Protein AF-A0AA95KNB6-F1 (afdb_monomer)

Structure (mmCIF, N/CA/C/O backbone):
data_AF-A0AA95KNB6-F1
#
_entry.id   AF-A0AA95KNB6-F1
#
loop_
_atom_site.group_PDB
_atom_site.id
_atom_site.type_symbol
_atom_site.label_atom_id
_atom_site.label_alt_id
_atom_site.label_comp_id
_atom_site.label_asym_id
_atom_site.label_entity_id
_atom_site.label_seq_id
_atom_site.pdbx_PDB_ins_code
_atom_site.Cartn_x
_atom_site.Cartn_y
_atom_site.Cartn_z
_atom_site.occupancy
_atom_site.B_iso_or_equiv
_atom_site.auth_seq_id
_atom_site.auth_comp_id
_atom_site.auth_asym_id
_atom_site.auth_atom_id
_atom_site.pdbx_PDB_model_num
ATOM 1 N N . MET A 1 1 ? -6.838 11.312 2.257 1.00 91.56 1 MET A N 1
ATOM 2 C CA . MET A 1 1 ? -5.363 11.405 2.247 1.00 91.56 1 MET A CA 1
ATOM 3 C C . MET A 1 1 ? -4.979 12.860 2.412 1.00 91.56 1 MET A C 1
ATOM 5 O O . MET A 1 1 ? -5.640 13.705 1.823 1.00 91.56 1 MET A O 1
ATOM 9 N N . TYR A 1 2 ? -3.945 13.126 3.195 1.00 95.38 2 TYR A N 1
ATOM 10 C CA . TYR A 1 2 ? -3.346 14.441 3.407 1.00 95.38 2 TYR A CA 1
ATOM 11 C C . TYR A 1 2 ? -1.963 14.470 2.755 1.00 95.38 2 TYR A C 1
ATOM 13 O O . TYR A 1 2 ? -1.355 13.414 2.587 1.00 95.38 2 TYR A O 1
ATOM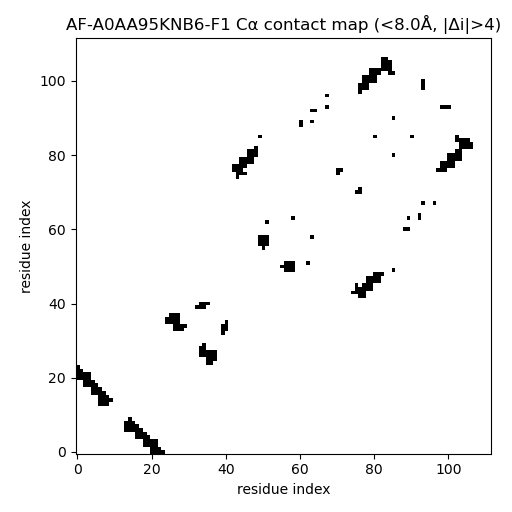 21 N N . SER A 1 3 ? -1.470 15.654 2.403 1.00 95.75 3 SER A N 1
ATOM 22 C CA . SER A 1 3 ? -0.091 15.835 1.939 1.00 95.75 3 SER A CA 1
ATOM 23 C C . SER A 1 3 ? 0.749 16.379 3.089 1.00 95.75 3 SER A C 1
ATOM 25 O O . SER A 1 3 ? 0.459 17.456 3.606 1.00 95.75 3 SER A O 1
ATOM 27 N N . LEU A 1 4 ? 1.772 15.632 3.493 1.00 97.06 4 LEU A N 1
ATOM 28 C CA . LEU A 1 4 ? 2.766 16.041 4.475 1.00 97.06 4 LEU A CA 1
ATOM 29 C C . LEU A 1 4 ? 3.992 16.564 3.733 1.00 97.06 4 LEU A C 1
ATOM 31 O O . LEU A 1 4 ? 4.611 15.827 2.973 1.00 97.06 4 LEU A O 1
ATOM 35 N N . LYS A 1 5 ? 4.350 17.824 3.969 1.00 97.62 5 LYS A N 1
ATOM 36 C CA . LYS A 1 5 ? 5.598 18.414 3.485 1.00 97.62 5 LYS A CA 1
ATOM 37 C C . LYS A 1 5 ? 6.591 18.475 4.644 1.00 97.62 5 LYS A C 1
ATOM 39 O O . LYS A 1 5 ? 6.259 19.009 5.698 1.00 97.62 5 LYS A O 1
ATOM 44 N N . VAL A 1 6 ? 7.785 17.931 4.439 1.00 97.50 6 VAL A N 1
ATOM 45 C CA . VAL A 1 6 ? 8.898 17.964 5.394 1.00 97.50 6 VAL A CA 1
ATOM 46 C C . VAL A 1 6 ? 10.055 18.713 4.750 1.00 97.50 6 VAL A C 1
ATOM 48 O O . VAL A 1 6 ? 10.486 18.356 3.653 1.00 97.50 6 VAL A O 1
ATOM 51 N N . GLU A 1 7 ? 10.552 19.746 5.423 1.00 97.94 7 GLU A N 1
ATOM 52 C CA . GLU A 1 7 ? 11.647 20.591 4.943 1.00 97.94 7 GLU A CA 1
ATOM 53 C C . GLU A 1 7 ? 12.825 20.524 5.916 1.00 97.94 7 GLU A C 1
ATOM 55 O O . GLU A 1 7 ? 12.644 20.651 7.126 1.00 97.94 7 GLU A O 1
ATOM 60 N N . LEU A 1 8 ? 14.031 20.317 5.382 1.00 97.75 8 LEU A N 1
ATOM 61 C CA . LEU A 1 8 ? 15.283 20.450 6.124 1.00 97.75 8 LEU A CA 1
ATOM 62 C C . LEU A 1 8 ? 15.826 21.861 5.904 1.00 97.75 8 LEU A C 1
ATOM 64 O O . LEU A 1 8 ? 15.952 22.293 4.756 1.00 97.75 8 LEU A O 1
ATOM 68 N N . LEU A 1 9 ? 16.142 22.558 6.995 1.00 97.88 9 LEU A N 1
ATOM 69 C CA . LEU A 1 9 ? 16.680 23.912 6.961 1.00 97.88 9 LEU A CA 1
ATOM 70 C C . LEU A 1 9 ? 18.127 23.932 7.459 1.00 97.88 9 LEU A C 1
ATOM 72 O O . LEU A 1 9 ? 18.429 23.397 8.524 1.00 97.88 9 LEU A O 1
ATOM 76 N N . GLU A 1 10 ? 18.995 24.633 6.735 1.00 96.88 10 GLU A N 1
ATOM 77 C CA . GLU A 1 10 ? 20.331 25.021 7.186 1.00 96.88 10 GLU A CA 1
ATOM 78 C C . GLU A 1 10 ? 20.449 26.541 7.133 1.00 96.88 10 GLU A C 1
ATOM 80 O O . GLU A 1 10 ? 20.247 27.146 6.083 1.00 96.88 10 GLU A O 1
ATOM 85 N N . LYS A 1 11 ? 20.782 27.174 8.267 1.00 94.25 11 LYS A N 1
ATOM 86 C CA . LYS A 1 11 ? 20.895 28.644 8.371 1.00 94.25 11 LYS A CA 1
ATOM 87 C C . LYS A 1 11 ? 19.672 29.369 7.780 1.00 94.25 11 LYS A C 1
ATOM 89 O O . LYS A 1 11 ? 19.820 30.309 7.010 1.00 94.25 11 LYS A O 1
ATOM 94 N N . GLU A 1 12 ? 18.478 28.879 8.122 1.00 92.38 12 GLU A N 1
ATOM 95 C CA . GLU A 1 12 ? 17.172 29.385 7.660 1.00 92.38 12 GLU A CA 1
ATOM 96 C C . GLU A 1 12 ? 16.864 29.182 6.162 1.00 92.38 12 GLU A C 1
ATOM 98 O O . GLU A 1 12 ? 15.765 29.507 5.716 1.00 92.38 12 GLU A O 1
ATOM 103 N N . ALA A 1 13 ? 17.767 28.569 5.391 1.00 95.50 13 ALA A N 1
ATOM 104 C CA . ALA A 1 13 ? 17.520 28.187 4.005 1.00 95.50 13 ALA A CA 1
ATOM 105 C C . ALA A 1 13 ? 17.054 26.728 3.910 1.00 95.50 13 ALA A C 1
ATOM 107 O O . ALA A 1 13 ? 17.655 25.836 4.509 1.00 95.50 13 ALA A O 1
ATOM 108 N N . VAL A 1 14 ? 16.006 26.467 3.126 1.00 96.69 14 VAL A N 1
ATOM 109 C CA . VAL A 1 14 ? 15.554 25.097 2.836 1.00 96.69 14 VAL A CA 1
ATOM 110 C C . VAL A 1 14 ? 16.563 24.422 1.907 1.00 96.69 14 VAL A C 1
ATOM 112 O O . VAL A 1 14 ? 16.761 24.867 0.778 1.00 96.69 14 VAL A O 1
ATOM 115 N N . THR A 1 15 ? 17.180 23.335 2.365 1.00 97.31 15 THR A N 1
ATOM 116 C CA . THR A 1 15 ? 18.154 22.553 1.585 1.00 97.31 15 THR A CA 1
ATOM 117 C C . THR A 1 15 ? 17.548 21.288 0.993 1.00 97.31 15 THR A C 1
ATOM 119 O O . THR A 1 15 ? 18.023 20.794 -0.027 1.00 97.31 15 THR A O 1
ATOM 122 N N . HIS A 1 16 ? 16.474 20.771 1.597 1.00 97.56 16 HIS A N 1
ATOM 123 C CA . HIS A 1 16 ? 15.797 19.568 1.125 1.00 97.56 16 HIS A CA 1
ATOM 124 C C . HIS A 1 16 ? 14.303 19.605 1.428 1.00 97.56 16 HIS A C 1
ATOM 126 O O . HIS A 1 16 ? 13.882 20.088 2.477 1.00 97.56 16 HIS A O 1
ATOM 1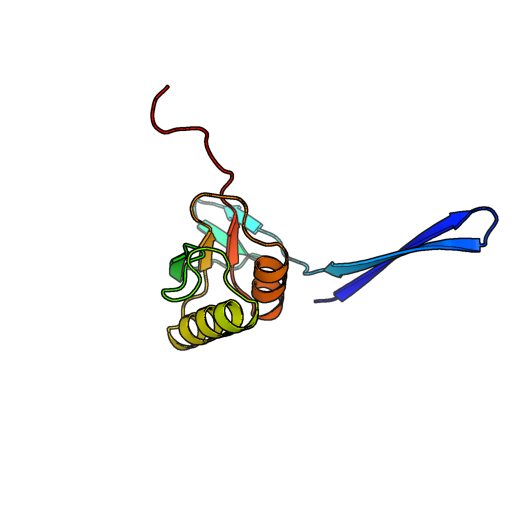32 N N . THR A 1 17 ? 13.491 19.062 0.523 1.00 97.56 17 THR A N 1
ATOM 133 C CA . THR A 1 17 ? 12.042 18.912 0.705 1.00 97.56 17 THR A CA 1
ATOM 134 C C . THR A 1 17 ? 11.619 17.486 0.373 1.00 97.56 17 THR A C 1
ATOM 136 O O . THR A 1 17 ? 11.969 16.949 -0.679 1.00 97.56 17 THR A O 1
ATOM 139 N N . ARG A 1 18 ? 10.818 16.876 1.249 1.00 97.00 18 ARG A N 1
ATOM 140 C CA . ARG A 1 18 ? 10.069 15.642 0.978 1.00 97.00 18 ARG A CA 1
ATOM 141 C C . ARG A 1 18 ? 8.578 15.916 1.068 1.00 97.00 18 ARG A C 1
ATOM 143 O O . ARG A 1 18 ? 8.134 16.692 1.912 1.00 97.00 18 ARG A O 1
ATOM 150 N N . MET A 1 19 ? 7.818 15.277 0.190 1.00 95.81 19 MET A N 1
ATOM 151 C CA . MET A 1 19 ? 6.363 15.293 0.223 1.00 95.81 19 MET A CA 1
ATOM 152 C C . MET A 1 19 ? 5.873 13.859 0.294 1.00 95.81 19 MET A C 1
ATOM 154 O O . MET A 1 19 ? 6.233 13.059 -0.558 1.00 95.81 19 MET A O 1
ATOM 158 N N . GLU A 1 20 ? 5.032 13.572 1.275 1.00 93.81 20 GLU A N 1
ATOM 159 C CA . GLU A 1 20 ? 4.485 12.243 1.522 1.00 93.81 20 GLU A CA 1
ATOM 160 C C . GLU A 1 20 ? 2.963 12.312 1.614 1.00 93.81 20 GLU A C 1
ATOM 162 O O . GLU A 1 20 ? 2.389 13.314 2.056 1.00 93.81 20 GLU A O 1
ATOM 167 N N . ARG A 1 21 ? 2.277 11.238 1.218 1.00 94.50 21 ARG A N 1
ATOM 168 C CA . ARG A 1 21 ? 0.823 11.132 1.384 1.00 94.50 21 ARG A CA 1
ATOM 169 C C . ARG A 1 21 ? 0.507 10.391 2.678 1.00 94.50 21 ARG A C 1
ATOM 171 O O . ARG A 1 21 ? 0.953 9.273 2.886 1.00 94.50 21 ARG A O 1
ATOM 178 N N . VAL A 1 22 ? -0.327 10.982 3.529 1.00 96.00 22 VAL A N 1
ATOM 179 C CA . VAL A 1 22 ? -0.681 10.421 4.841 1.00 96.00 22 VAL A CA 1
ATOM 180 C C . VAL A 1 22 ? -2.165 10.068 4.906 1.00 96.00 22 VAL A C 1
ATOM 182 O O . VAL A 1 22 ? -3.044 10.879 4.590 1.00 96.00 22 VAL A O 1
ATOM 185 N N . GLY A 1 23 ? -2.458 8.843 5.338 1.00 95.62 23 GLY A N 1
ATOM 186 C CA . GLY A 1 23 ? -3.806 8.360 5.625 1.00 95.62 23 GLY A CA 1
ATOM 187 C C . GLY A 1 23 ? -3.957 8.013 7.101 1.00 95.62 23 GLY A C 1
ATOM 188 O O . GLY A 1 23 ? -3.368 7.038 7.565 1.00 95.62 23 GLY A O 1
ATOM 189 N N . PHE A 1 24 ? -4.765 8.782 7.834 1.00 97.19 24 PHE A N 1
ATOM 190 C CA . PHE A 1 24 ? -5.065 8.491 9.235 1.00 97.19 24 PHE A CA 1
ATOM 191 C C . PHE A 1 24 ? -5.927 7.236 9.340 1.00 97.19 24 PHE A C 1
ATOM 193 O O . PHE A 1 24 ? -7.049 7.187 8.831 1.00 97.19 24 PHE A O 1
ATOM 200 N N . ARG A 1 25 ? -5.388 6.216 10.005 1.00 96.62 25 ARG A N 1
ATOM 201 C CA . ARG A 1 25 ? -6.101 4.983 10.322 1.00 96.62 25 ARG A CA 1
ATOM 202 C C . ARG A 1 25 ? -5.606 4.416 11.641 1.00 96.62 25 ARG A C 1
ATOM 204 O O . ARG A 1 25 ? -4.426 4.523 11.959 1.00 96.62 25 ARG A O 1
ATOM 211 N N . GLN A 1 26 ? -6.499 3.756 12.356 1.00 97.69 26 GLN A N 1
ATOM 212 C CA . GLN A 1 26 ? -6.179 2.942 13.517 1.00 97.69 26 GLN A CA 1
ATOM 213 C C . GLN A 1 26 ? -6.556 1.498 13.207 1.00 97.69 26 GLN A C 1
ATOM 215 O O . GLN A 1 26 ? -7.680 1.231 12.785 1.00 97.69 26 GLN A O 1
ATOM 220 N N . ILE A 1 27 ? -5.623 0.576 13.412 1.00 97.00 27 ILE A N 1
ATOM 221 C CA . ILE A 1 27 ? -5.854 -0.862 13.270 1.00 97.00 27 ILE A CA 1
ATOM 222 C C . ILE A 1 27 ? -5.854 -1.458 14.672 1.00 97.00 27 ILE A C 1
ATOM 224 O O . ILE A 1 27 ? -4.971 -1.148 15.471 1.00 97.00 27 ILE A O 1
ATOM 228 N N . SER A 1 28 ? -6.845 -2.286 14.982 1.00 97.75 28 SER A N 1
ATOM 229 C CA . SER A 1 28 ? -6.925 -2.956 16.277 1.00 97.75 28 SER A CA 1
ATOM 230 C C . SER A 1 28 ? -7.552 -4.339 16.166 1.00 97.75 28 SER A C 1
ATOM 232 O O . SER A 1 28 ? -8.260 -4.662 15.210 1.00 97.75 28 SER A O 1
ATOM 234 N N . THR A 1 29 ? -7.282 -5.159 17.174 1.00 96.81 29 THR A N 1
ATOM 235 C CA . THR A 1 29 ? -7.935 -6.447 17.394 1.00 96.81 29 THR A CA 1
ATOM 236 C C . THR A 1 29 ? -8.472 -6.463 18.812 1.00 96.81 29 THR A C 1
ATOM 238 O O . THR A 1 29 ? -7.701 -6.299 19.753 1.00 96.81 29 THR A O 1
ATOM 241 N N . ASP A 1 30 ? -9.776 -6.654 18.962 1.00 93.94 30 ASP A N 1
ATOM 242 C CA . ASP A 1 30 ? -10.434 -6.741 20.266 1.00 93.94 30 ASP A CA 1
ATOM 243 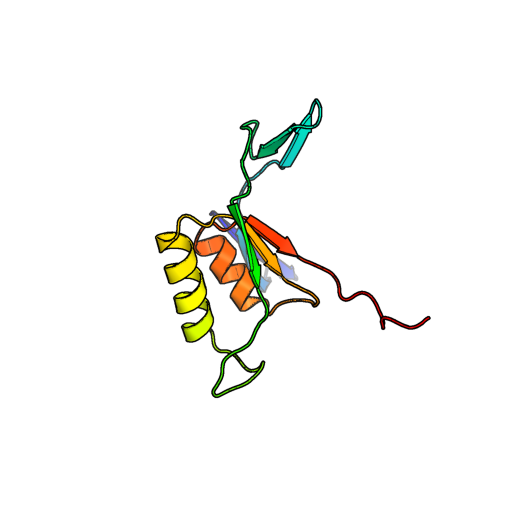C C . ASP A 1 30 ? -11.444 -7.889 20.245 1.00 93.94 30 ASP A C 1
ATOM 245 O O . ASP A 1 30 ? -12.186 -8.042 19.270 1.00 93.94 30 ASP A O 1
ATOM 249 N N . GLY A 1 31 ? -11.408 -8.749 21.265 1.00 95.06 31 GLY A N 1
ATOM 250 C CA . GLY A 1 31 ? -12.224 -9.968 21.315 1.00 95.06 31 GLY A CA 1
ATOM 251 C C . GLY A 1 31 ? -12.044 -10.901 20.106 1.00 95.06 31 GLY A C 1
ATOM 252 O O . GLY A 1 31 ? -12.993 -11.562 19.696 1.00 95.06 31 GLY A O 1
ATOM 253 N N . GLY A 1 32 ? -10.862 -10.908 19.478 1.00 95.12 32 GLY A N 1
ATOM 254 C CA . GLY A 1 32 ? -10.590 -11.680 18.255 1.00 95.12 32 GLY A CA 1
ATOM 255 C C . GLY A 1 32 ? -11.164 -11.076 16.964 1.00 95.12 32 GLY A C 1
ATOM 256 O O . GLY A 1 32 ? -11.060 -11.690 15.905 1.00 95.12 32 GLY A O 1
ATOM 257 N N . VAL A 1 33 ? -11.745 -9.873 17.016 1.00 97.25 33 VAL A N 1
ATOM 258 C CA . VAL A 1 33 ? -12.310 -9.184 15.848 1.00 97.25 33 VAL A CA 1
ATOM 259 C C . VAL A 1 33 ? -11.328 -8.142 15.323 1.00 97.25 33 VAL A C 1
ATOM 261 O O . VAL A 1 33 ? -10.942 -7.223 16.045 1.00 97.25 33 VAL A O 1
ATOM 264 N N . PHE A 1 34 ? -10.962 -8.255 14.044 1.00 96.69 34 PHE A N 1
ATOM 265 C CA . PHE A 1 34 ? -10.141 -7.268 13.344 1.00 96.69 34 PHE A CA 1
ATOM 266 C C . PHE A 1 34 ? -10.946 -6.009 13.003 1.00 96.69 34 PHE A C 1
ATOM 268 O O . PHE A 1 34 ? -12.040 -6.084 12.428 1.00 96.69 34 PHE A O 1
ATOM 275 N N . ARG A 1 35 ? -10.397 -4.844 13.354 1.00 97.88 35 ARG A N 1
ATOM 276 C CA . ARG A 1 35 ? -11.060 -3.549 13.221 1.00 97.88 35 ARG A CA 1
ATOM 277 C C . ARG A 1 35 ? -10.161 -2.514 12.562 1.00 97.88 35 ARG A C 1
ATOM 279 O O . ARG A 1 35 ? -8.954 -2.471 12.793 1.00 97.88 35 ARG A O 1
ATOM 286 N N . ILE A 1 36 ? -10.790 -1.631 11.793 1.00 97.25 36 ILE A N 1
ATOM 287 C CA . ILE A 1 36 ? -10.169 -0.422 11.254 1.00 97.25 36 ILE A CA 1
ATOM 288 C C . ILE A 1 36 ? -11.029 0.761 11.677 1.00 97.25 36 ILE A C 1
ATOM 290 O O . ILE A 1 36 ? -12.236 0.770 11.442 1.00 97.25 36 ILE A O 1
ATOM 294 N N . ASN A 1 37 ? -10.417 1.745 12.336 1.00 97.06 37 ASN A N 1
ATOM 295 C CA . ASN A 1 37 ? -11.099 2.910 12.908 1.00 97.06 37 ASN A CA 1
ATOM 296 C C . ASN A 1 37 ? -12.286 2.506 13.808 1.00 97.06 37 ASN A C 1
ATOM 298 O O . ASN A 1 37 ? -13.369 3.081 13.735 1.00 97.06 37 ASN A O 1
ATOM 302 N N . GLY A 1 38 ? -12.104 1.450 14.609 1.00 97.31 38 GLY A N 1
ATOM 303 C CA . GLY A 1 38 ? -13.125 0.902 15.510 1.00 97.31 38 GLY A CA 1
ATOM 304 C C . GLY A 1 38 ? -14.201 0.035 14.841 1.00 97.31 38 GLY A C 1
ATOM 305 O O . GLY A 1 38 ? -14.891 -0.714 15.535 1.00 97.31 38 GLY A O 1
ATOM 306 N N . GLN A 1 39 ? -14.325 0.047 13.513 1.00 97.31 39 GLN A N 1
ATOM 307 C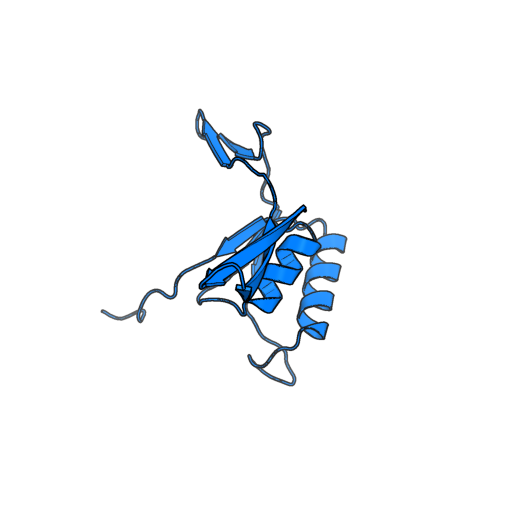 CA . GLN A 1 39 ? -15.320 -0.746 12.787 1.00 97.31 39 GLN A CA 1
ATOM 308 C C . GLN A 1 39 ? -14.782 -2.136 12.453 1.00 97.31 39 GLN A C 1
ATOM 310 O O . GLN A 1 39 ? -13.646 -2.268 12.005 1.00 97.31 39 GLN A O 1
ATOM 315 N N . ALA A 1 40 ? -15.596 -3.176 12.657 1.00 97.56 40 ALA A N 1
ATOM 316 C CA . ALA A 1 40 ? -15.247 -4.536 12.254 1.00 97.56 40 ALA A CA 1
ATOM 317 C C . ALA A 1 40 ? -15.184 -4.633 10.723 1.00 97.56 40 ALA A C 1
ATOM 319 O O . ALA A 1 40 ? -16.111 -4.206 10.034 1.00 97.56 40 ALA A O 1
ATOM 320 N N . VAL A 1 41 ? -14.103 -5.208 10.193 1.00 96.31 41 VAL A N 1
ATOM 321 C CA . VAL A 1 41 ? -13.872 -5.295 8.745 1.00 96.31 41 VAL A CA 1
ATOM 322 C C . VAL A 1 41 ? -13.769 -6.751 8.310 1.00 96.31 41 VAL A C 1
ATOM 324 O O . VAL A 1 41 ? -12.964 -7.518 8.829 1.00 96.31 41 VAL A O 1
ATOM 327 N N . LYS A 1 42 ? -14.549 -7.122 7.288 1.00 96.56 42 LYS A N 1
ATOM 328 C CA . LYS A 1 42 ? -14.365 -8.376 6.552 1.00 96.56 42 LYS A CA 1
ATOM 329 C C . LYS A 1 42 ? -13.350 -8.150 5.429 1.00 96.56 42 LYS A C 1
ATOM 331 O O . LYS A 1 42 ? -13.620 -7.397 4.487 1.00 96.56 42 LYS A O 1
ATOM 336 N N . LEU A 1 43 ? -12.204 -8.821 5.516 1.00 96.81 43 LEU A N 1
ATOM 337 C CA . LEU A 1 43 ? -11.218 -8.855 4.438 1.00 96.81 43 LEU A CA 1
ATOM 338 C C . LEU A 1 43 ? -11.717 -9.799 3.333 1.00 96.81 43 LEU A C 1
ATOM 340 O O . LEU A 1 43 ? -11.857 -11.003 3.538 1.00 96.81 43 LEU A O 1
ATOM 344 N N . ARG A 1 44 ? -12.027 -9.229 2.169 1.00 97.88 44 ARG A N 1
ATOM 345 C CA . ARG A 1 44 ? -12.354 -9.922 0.918 1.00 97.88 44 ARG A CA 1
ATOM 346 C C . ARG A 1 44 ? -11.092 -9.895 0.073 1.00 97.88 44 ARG A C 1
ATOM 348 O O . ARG A 1 44 ? -10.844 -8.928 -0.647 1.00 97.88 44 ARG A O 1
ATOM 355 N N . GLY A 1 45 ? -10.257 -10.898 0.325 1.00 96.69 45 GLY A N 1
ATOM 356 C CA . GLY A 1 45 ? -8.848 -10.910 -0.032 1.00 96.69 45 GLY A CA 1
ATOM 357 C C . GLY A 1 45 ? -8.490 -11.776 -1.225 1.00 96.69 45 GLY A C 1
ATOM 358 O O . GLY A 1 45 ? -9.091 -12.830 -1.413 1.00 96.69 45 GLY A O 1
ATOM 359 N N . VAL A 1 46 ? -7.441 -11.378 -1.943 1.00 97.31 46 VAL A N 1
ATOM 360 C CA . VAL A 1 46 ? -6.704 -12.244 -2.877 1.00 97.31 46 VAL A CA 1
ATOM 361 C C . VAL A 1 46 ? -5.198 -12.149 -2.620 1.00 97.31 46 VAL A C 1
ATOM 363 O O . VAL A 1 46 ? -4.713 -11.143 -2.098 1.00 97.31 46 VAL A O 1
ATOM 366 N N . ASN A 1 47 ? -4.456 -13.200 -2.975 1.00 96.38 47 ASN A N 1
ATOM 367 C CA . ASN A 1 47 ? -2.998 -13.123 -3.082 1.00 96.38 47 ASN A CA 1
ATOM 368 C C . ASN A 1 47 ? -2.654 -12.590 -4.472 1.00 96.38 47 ASN A C 1
ATOM 370 O O . ASN A 1 47 ? -3.277 -13.003 -5.451 1.00 96.38 47 ASN A O 1
ATOM 374 N N . ARG A 1 48 ? -1.668 -11.701 -4.560 1.00 94.94 48 ARG A N 1
ATOM 375 C CA . ARG A 1 48 ? -1.256 -11.097 -5.826 1.00 94.94 48 ARG A CA 1
ATOM 376 C C . ARG A 1 48 ? 0.238 -11.286 -6.025 1.00 94.94 48 ARG A C 1
ATOM 378 O O . ARG A 1 48 ? 1.023 -10.747 -5.251 1.00 94.94 48 ARG A O 1
ATOM 385 N N . HIS A 1 49 ? 0.594 -12.024 -7.073 1.00 94.19 49 HIS A N 1
ATOM 386 C CA . HIS A 1 49 ? 1.938 -12.010 -7.635 1.00 94.19 49 HIS A CA 1
ATOM 387 C C . HIS A 1 49 ? 2.049 -10.858 -8.634 1.00 94.19 49 HIS A C 1
ATOM 389 O O . HIS A 1 49 ? 1.088 -10.520 -9.324 1.00 94.19 49 HIS A O 1
ATOM 395 N N . ASP A 1 50 ? 3.218 -10.236 -8.680 1.00 93.62 50 ASP A N 1
ATOM 396 C CA . ASP A 1 50 ? 3.579 -9.256 -9.684 1.00 93.62 50 ASP A CA 1
ATOM 397 C C . ASP A 1 50 ? 4.042 -9.948 -10.96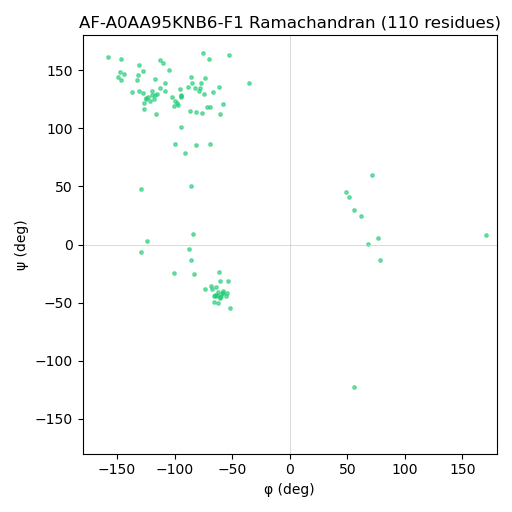3 1.00 93.62 50 ASP A C 1
ATOM 399 O O . ASP A 1 50 ? 5.224 -10.235 -11.149 1.00 93.62 50 ASP A O 1
ATOM 403 N N . GLU A 1 51 ? 3.077 -10.291 -11.809 1.00 94.56 51 GLU A N 1
ATOM 404 C CA . GLU A 1 51 ? 3.313 -11.030 -13.040 1.00 94.56 51 GLU A CA 1
ATOM 405 C C . GLU A 1 51 ? 2.385 -10.575 -14.162 1.00 94.56 51 GLU A C 1
ATOM 407 O O . GLU A 1 51 ? 1.236 -10.197 -13.943 1.00 94.56 51 GLU A O 1
ATOM 412 N N . HIS A 1 52 ? 2.899 -10.618 -15.384 1.00 96.44 52 HIS A N 1
ATOM 413 C CA . HIS A 1 52 ? 2.146 -10.360 -16.597 1.00 96.44 52 HIS A CA 1
ATOM 414 C C . HIS A 1 52 ? 2.700 -11.236 -17.730 1.00 96.44 52 HIS A C 1
ATOM 416 O O . HIS A 1 52 ? 3.922 -11.380 -17.825 1.00 96.44 52 HIS A O 1
ATOM 422 N N . PRO A 1 53 ? 1.854 -11.795 -18.615 1.00 96.81 53 PRO A N 1
ATOM 423 C CA . PRO A 1 53 ? 2.282 -12.741 -19.651 1.00 96.81 53 PRO A CA 1
ATOM 424 C C . PRO A 1 53 ? 3.414 -12.216 -20.548 1.00 96.81 53 PRO A C 1
ATOM 426 O O . PRO A 1 53 ? 4.358 -12.946 -20.825 1.00 96.81 53 PRO A O 1
ATOM 429 N N . ASP A 1 54 ? 3.355 -10.943 -20.948 1.00 97.00 54 ASP A N 1
ATOM 430 C CA . ASP A 1 54 ? 4.326 -10.381 -21.901 1.00 97.00 54 ASP A CA 1
ATOM 431 C C . ASP A 1 54 ? 5.652 -9.911 -21.279 1.00 97.00 54 ASP A C 1
ATOM 433 O O . ASP A 1 54 ? 6.665 -9.836 -21.969 1.00 97.00 54 ASP A O 1
ATOM 437 N N . VAL A 1 55 ? 5.657 -9.548 -19.990 1.00 96.12 55 VAL A N 1
ATOM 438 C CA . VAL A 1 55 ? 6.809 -8.883 -19.336 1.00 96.12 55 VAL A CA 1
ATOM 439 C C . VAL A 1 55 ? 7.310 -9.624 -18.095 1.00 96.12 55 VAL A C 1
ATOM 441 O O . VAL A 1 55 ? 8.225 -9.162 -17.409 1.00 96.12 55 VAL A O 1
ATOM 444 N N . GLY A 1 56 ? 6.723 -10.781 -17.786 1.00 95.75 56 GLY A N 1
ATOM 445 C CA . GLY A 1 56 ? 7.012 -11.524 -16.568 1.00 95.75 56 GLY A CA 1
ATOM 446 C C . GLY A 1 56 ? 6.793 -10.642 -15.341 1.00 95.75 56 GLY A C 1
ATOM 447 O O . GLY A 1 56 ? 5.714 -10.085 -15.161 1.00 95.75 56 GLY A O 1
ATOM 448 N N . ARG A 1 57 ? 7.833 -10.486 -14.517 1.00 93.56 57 ARG A N 1
ATOM 449 C CA . ARG A 1 57 ? 7.791 -9.682 -13.283 1.00 93.56 57 ARG A CA 1
ATOM 450 C C . ARG A 1 57 ? 8.115 -8.198 -13.475 1.00 93.56 57 ARG A C 1
ATOM 452 O O . ARG A 1 57 ? 8.047 -7.439 -12.517 1.00 93.56 57 ARG A O 1
ATOM 459 N N . ALA A 1 58 ? 8.475 -7.771 -14.686 1.00 95.44 58 ALA A N 1
ATOM 460 C CA . ALA A 1 58 ? 8.754 -6.367 -15.000 1.00 95.44 58 ALA A CA 1
ATOM 461 C C . ALA A 1 58 ? 7.462 -5.616 -15.359 1.00 95.44 58 ALA A C 1
ATOM 463 O O . ALA A 1 58 ? 7.348 -4.985 -16.411 1.00 95.44 58 ALA A O 1
ATOM 464 N N . THR A 1 59 ? 6.451 -5.753 -14.509 1.00 96.25 59 THR A N 1
ATOM 465 C CA . THR A 1 59 ? 5.135 -5.162 -14.726 1.00 96.25 59 THR A CA 1
ATOM 466 C C . THR A 1 59 ? 5.182 -3.640 -14.587 1.00 96.25 59 THR A C 1
ATOM 468 O O . THR A 1 59 ? 6.087 -3.036 -14.008 1.00 96.25 59 THR A O 1
ATOM 471 N N . THR A 1 60 ? 4.184 -2.993 -15.171 1.00 96.94 60 THR A N 1
ATOM 472 C CA . THR A 1 60 ? 4.108 -1.544 -15.307 1.00 96.94 60 THR A CA 1
ATOM 473 C C . THR A 1 60 ? 2.981 -0.976 -14.463 1.00 96.94 60 THR A C 1
ATOM 475 O O . THR A 1 60 ? 1.970 -1.626 -14.194 1.00 96.94 60 THR A O 1
ATOM 478 N N . ARG A 1 61 ? 3.084 0.320 -14.158 1.00 97.25 61 ARG A N 1
ATOM 479 C CA . ARG A 1 61 ? 2.028 1.062 -13.460 1.00 97.25 61 ARG A CA 1
ATOM 480 C C . ARG A 1 61 ? 0.654 0.956 -14.138 1.00 97.25 61 ARG A C 1
ATOM 482 O O . ARG A 1 61 ? -0.367 1.017 -13.457 1.00 97.25 61 ARG A O 1
ATOM 489 N N . LYS A 1 62 ? 0.613 0.823 -15.468 1.00 97.69 62 LYS A N 1
ATOM 490 C CA . LYS A 1 62 ? -0.636 0.637 -16.220 1.00 97.69 62 LYS A CA 1
ATOM 491 C C . LYS A 1 62 ? -1.287 -0.706 -15.873 1.00 97.69 62 LYS A C 1
ATOM 493 O O . LYS A 1 62 ? -2.455 -0.718 -15.508 1.00 97.69 62 LYS A O 1
ATOM 498 N N . GLN A 1 63 ? -0.516 -1.791 -15.914 1.00 97.75 63 GLN A N 1
ATOM 499 C CA . GLN A 1 63 ? -0.990 -3.137 -15.570 1.00 97.75 63 GLN A CA 1
ATOM 500 C C . GLN A 1 63 ? -1.441 -3.207 -14.105 1.00 97.75 63 GLN A C 1
ATOM 502 O O . GLN A 1 63 ? -2.507 -3.730 -13.809 1.00 97.75 63 GLN A O 1
ATOM 507 N N . TRP A 1 64 ? -0.706 -2.567 -13.190 1.00 97.69 64 TRP A N 1
ATOM 508 C CA . TRP A 1 64 ? -1.128 -2.444 -11.790 1.00 97.69 64 TRP A CA 1
ATOM 509 C C . TRP A 1 64 ? -2.484 -1.752 -11.628 1.00 97.69 64 TRP A C 1
ATOM 511 O O . TRP A 1 64 ? -3.302 -2.158 -10.804 1.00 97.69 64 TRP A O 1
ATOM 521 N N . LEU A 1 65 ? -2.730 -0.686 -12.394 1.00 97.62 65 LEU A N 1
ATOM 522 C CA . LEU A 1 65 ? -4.003 0.025 -12.349 1.00 97.62 65 LEU A CA 1
ATOM 523 C C . LEU A 1 65 ? -5.147 -0.839 -12.896 1.00 97.62 65 LEU A C 1
ATOM 525 O O . LEU A 1 65 ? -6.248 -0.798 -12.346 1.00 97.62 65 LEU A O 1
ATOM 529 N N . GLU A 1 66 ? -4.892 -1.618 -13.945 1.00 97.44 66 GLU A N 1
ATOM 530 C CA . GLU A 1 66 ? -5.849 -2.575 -14.510 1.00 97.44 66 GLU A CA 1
ATOM 531 C C . GLU A 1 66 ? -6.209 -3.662 -13.485 1.00 97.44 66 GLU A C 1
ATOM 533 O O . GLU A 1 66 ? -7.394 -3.830 -13.187 1.00 97.44 66 GLU A O 1
ATOM 538 N N . ASP A 1 67 ? -5.208 -4.292 -12.856 1.00 96.81 67 ASP A N 1
ATOM 539 C CA . ASP A 1 67 ? -5.387 -5.276 -11.776 1.00 96.81 67 ASP A CA 1
ATOM 540 C C . ASP A 1 67 ? -6.292 -4.721 -10.665 1.00 96.81 67 ASP A C 1
ATOM 542 O O . ASP A 1 67 ? -7.323 -5.304 -10.317 1.00 96.81 67 ASP A O 1
ATOM 546 N N . LEU A 1 68 ? -5.939 -3.549 -10.124 1.00 97.88 68 LEU A N 1
ATOM 547 C CA . LEU A 1 68 ? -6.672 -2.917 -9.026 1.00 97.88 68 LEU A CA 1
ATOM 548 C C . LEU A 1 68 ? -8.097 -2.520 -9.424 1.00 97.88 68 LEU A C 1
ATOM 550 O O . LEU A 1 68 ? -9.021 -2.635 -8.616 1.00 97.88 68 LEU A O 1
ATOM 554 N N . THR A 1 69 ? -8.293 -2.064 -10.662 1.00 98.06 69 THR A N 1
ATOM 555 C CA . THR A 1 69 ? -9.617 -1.698 -11.180 1.00 98.06 69 THR A CA 1
ATOM 556 C C . THR A 1 69 ? -10.517 -2.926 -11.285 1.00 98.06 69 THR A C 1
ATOM 558 O O . THR A 1 69 ? -11.664 -2.885 -10.833 1.00 98.06 69 THR A O 1
ATOM 561 N N . LEU A 1 70 ? -9.995 -4.042 -11.802 1.00 98.06 70 LEU A N 1
ATOM 562 C CA . LEU A 1 70 ? -10.722 -5.311 -11.871 1.00 98.06 70 LEU A CA 1
ATOM 563 C C . LEU A 1 70 ? -11.063 -5.839 -10.475 1.00 98.06 70 LEU A C 1
ATOM 565 O O . LEU A 1 70 ? -12.200 -6.235 -10.220 1.00 98.06 70 LEU A O 1
ATOM 569 N N . MET A 1 71 ? -10.116 -5.776 -9.537 1.00 98.06 71 MET A N 1
ATOM 570 C CA . MET A 1 71 ? -10.342 -6.184 -8.149 1.00 98.06 71 MET A CA 1
ATOM 571 C C . MET A 1 71 ? -11.462 -5.375 -7.491 1.00 98.06 71 MET A C 1
ATOM 573 O O . MET A 1 71 ? -12.354 -5.943 -6.854 1.00 98.06 71 MET A O 1
ATOM 577 N N . LYS A 1 72 ? -11.466 -4.053 -7.686 1.00 97.75 72 LYS A N 1
ATOM 578 C CA . LYS A 1 72 ? -12.543 -3.181 -7.203 1.00 97.75 72 LYS A CA 1
ATOM 579 C C . LYS A 1 72 ? -13.892 -3.543 -7.812 1.00 97.75 72 LYS A C 1
ATOM 581 O O . LYS A 1 72 ? -14.866 -3.656 -7.069 1.00 97.75 72 LYS A O 1
ATOM 586 N N . ALA A 1 73 ? -13.946 -3.768 -9.126 1.00 98.25 73 ALA A N 1
ATOM 587 C CA . ALA A 1 73 ? -15.164 -4.200 -9.811 1.00 98.25 73 ALA A CA 1
ATOM 588 C C . ALA A 1 73 ? -15.679 -5.553 -9.282 1.00 98.25 73 ALA A C 1
ATOM 590 O O . ALA A 1 73 ? -16.886 -5.768 -9.193 1.00 98.25 73 ALA A O 1
ATOM 591 N N . ALA A 1 74 ? -14.773 -6.430 -8.845 1.00 98.25 74 ALA A N 1
ATOM 592 C CA . ALA A 1 74 ? -15.080 -7.712 -8.219 1.00 98.25 74 ALA A CA 1
ATOM 593 C C . ALA A 1 74 ? -15.377 -7.630 -6.703 1.00 98.25 74 ALA A C 1
ATOM 595 O O . ALA A 1 74 ? -15.505 -8.662 -6.045 1.00 98.25 74 ALA A O 1
ATOM 596 N N . ASN A 1 75 ? -15.511 -6.429 -6.124 1.00 97.94 75 ASN A N 1
ATOM 597 C CA . ASN A 1 75 ? -15.748 -6.200 -4.691 1.00 97.94 75 ASN A CA 1
ATOM 598 C C . ASN A 1 75 ? -14.633 -6.710 -3.749 1.00 97.94 75 ASN A C 1
ATOM 600 O O . ASN A 1 75 ? -14.884 -6.958 -2.560 1.00 97.94 75 ASN A O 1
ATOM 604 N N . ILE A 1 76 ? -13.404 -6.841 -4.253 1.00 98.56 76 ILE A N 1
ATOM 605 C CA . ILE A 1 76 ? -12.206 -7.152 -3.462 1.00 98.56 76 ILE A CA 1
ATOM 606 C C . ILE A 1 76 ? -11.758 -5.882 -2.730 1.00 98.56 76 ILE A C 1
ATOM 608 O O . ILE A 1 76 ? -11.780 -4.780 -3.282 1.00 98.56 7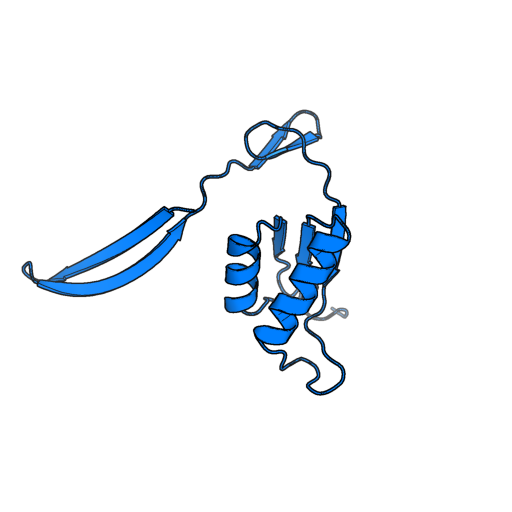6 ILE A O 1
ATOM 612 N N . ASN A 1 77 ? -11.351 -6.027 -1.467 1.00 97.75 77 ASN A N 1
ATOM 613 C CA . ASN A 1 77 ? -10.876 -4.909 -0.643 1.00 97.75 77 ASN A CA 1
ATOM 614 C C . ASN A 1 77 ? -9.520 -5.159 0.031 1.00 97.75 77 ASN A C 1
ATOM 616 O O . ASN A 1 77 ? -8.991 -4.235 0.644 1.00 97.75 77 ASN A O 1
ATOM 620 N N . TYR A 1 78 ? -8.965 -6.371 -0.066 1.00 98.06 78 TYR A N 1
ATOM 621 C CA . TYR A 1 78 ? -7.702 -6.742 0.567 1.00 98.06 78 TYR A CA 1
ATOM 622 C C . TYR A 1 78 ? -6.779 -7.475 -0.404 1.00 98.06 78 TYR A C 1
ATOM 624 O O . TYR A 1 78 ? -7.221 -8.310 -1.193 1.00 98.06 78 TYR A O 1
ATOM 632 N N . LEU A 1 79 ? -5.488 -7.176 -0.313 1.00 97.31 79 LEU A N 1
ATOM 633 C CA . LEU A 1 79 ? -4.433 -7.824 -1.072 1.00 97.31 79 LEU A CA 1
ATOM 634 C C . LEU A 1 79 ? -3.352 -8.319 -0.128 1.00 97.31 79 LEU A C 1
ATOM 636 O O . LEU A 1 79 ? -2.841 -7.556 0.691 1.00 97.31 79 LEU A O 1
ATOM 640 N N . ARG A 1 80 ? -2.969 -9.581 -0.286 1.00 96.44 80 ARG A N 1
A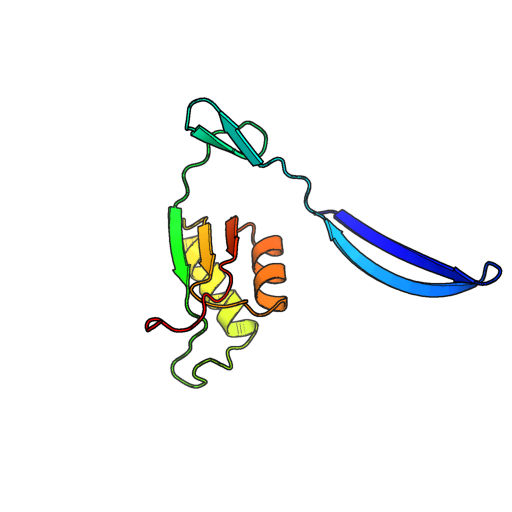TOM 641 C CA . ARG A 1 80 ? -1.722 -10.106 0.265 1.00 96.44 80 ARG A CA 1
ATOM 642 C C . ARG A 1 80 ? -0.666 -10.103 -0.838 1.00 96.44 80 ARG A C 1
ATOM 644 O O . ARG A 1 80 ? -0.876 -10.701 -1.894 1.00 96.44 80 ARG A O 1
ATOM 651 N N . LEU A 1 81 ? 0.440 -9.404 -0.599 1.00 93.25 81 LEU A N 1
ATOM 652 C CA . LEU A 1 81 ? 1.516 -9.219 -1.577 1.00 93.25 81 LEU A CA 1
ATOM 653 C C . LEU A 1 81 ? 2.551 -10.324 -1.417 1.00 93.25 81 LEU A C 1
ATOM 655 O O . LEU A 1 81 ? 3.576 -10.171 -0.766 1.00 93.25 81 LEU A O 1
ATOM 659 N N . SER A 1 82 ? 2.198 -11.475 -1.969 1.00 85.50 82 SER A N 1
ATOM 660 C CA . SER A 1 82 ? 2.955 -12.716 -1.878 1.00 85.50 82 SER A CA 1
ATOM 661 C C . SER A 1 82 ? 4.079 -12.757 -2.920 1.00 85.50 82 SER A C 1
ATOM 663 O O . SER A 1 82 ? 3.842 -12.457 -4.085 1.00 85.50 82 SER A O 1
ATOM 665 N N . HIS A 1 83 ? 5.316 -13.144 -2.613 1.00 89.25 83 HIS A N 1
ATOM 666 C CA . HIS A 1 83 ? 5.948 -13.448 -1.316 1.00 89.25 83 HIS A CA 1
ATOM 667 C C . HIS A 1 83 ? 7.260 -12.663 -1.204 1.00 89.25 83 HIS A C 1
ATOM 669 O O . HIS A 1 83 ? 8.334 -13.219 -0.971 1.00 89.25 83 HIS A O 1
ATOM 675 N N . TYR A 1 84 ? 7.182 -11.376 -1.519 1.00 86.50 84 TYR A N 1
ATOM 676 C CA . TYR A 1 84 ? 8.331 -10.497 -1.649 1.00 86.50 84 TYR A CA 1
ATOM 677 C C . TYR A 1 84 ? 7.911 -9.047 -1.472 1.00 86.50 84 TYR A C 1
ATOM 679 O O . TYR A 1 84 ? 6.747 -8.691 -1.663 1.00 86.50 84 TYR A O 1
ATOM 687 N N . THR A 1 85 ? 8.896 -8.201 -1.181 1.00 87.62 85 THR A N 1
ATOM 688 C CA . THR A 1 85 ? 8.695 -6.756 -1.134 1.00 87.62 85 THR A CA 1
ATOM 689 C C . THR A 1 85 ? 8.161 -6.258 -2.487 1.00 87.62 85 THR A C 1
ATOM 691 O O . THR A 1 85 ? 8.827 -6.449 -3.508 1.00 87.62 85 THR A O 1
ATOM 694 N N . PRO A 1 86 ? 6.974 -5.632 -2.523 1.00 90.62 86 PRO A N 1
ATOM 695 C CA . PRO A 1 86 ? 6.370 -5.127 -3.751 1.00 90.62 86 PRO A CA 1
ATOM 696 C C . PRO A 1 86 ? 7.056 -3.842 -4.222 1.00 90.62 86 PRO A C 1
ATOM 698 O O . PRO A 1 86 ? 7.739 -3.163 -3.453 1.00 90.62 86 PRO A O 1
ATOM 701 N N . ALA A 1 87 ? 6.810 -3.458 -5.475 1.00 92.69 87 ALA A N 1
ATOM 702 C CA . ALA A 1 87 ? 7.206 -2.145 -5.970 1.00 92.69 87 ALA A CA 1
ATOM 703 C C . ALA A 1 87 ? 6.505 -1.019 -5.184 1.00 92.69 87 ALA A C 1
ATOM 705 O O . ALA A 1 87 ? 5.291 -1.060 -4.970 1.00 92.69 87 ALA A O 1
ATOM 706 N N . GLU A 1 88 ? 7.252 0.021 -4.810 1.00 93.06 88 GLU A N 1
ATOM 707 C CA . GLU A 1 88 ? 6.737 1.172 -4.052 1.00 93.06 88 GLU A CA 1
ATOM 708 C C . GLU A 1 88 ? 5.538 1.834 -4.751 1.00 93.06 88 GLU A C 1
ATOM 710 O O . GLU A 1 88 ? 4.487 2.028 -4.141 1.00 93.06 88 GLU A O 1
ATOM 715 N N . GLY A 1 89 ? 5.627 2.040 -6.069 1.00 94.88 89 GLY A N 1
ATOM 716 C CA . GLY A 1 89 ? 4.535 2.618 -6.860 1.00 94.88 89 GLY A CA 1
ATOM 717 C C . GLY A 1 89 ? 3.240 1.788 -6.866 1.00 94.88 89 GLY A C 1
ATOM 718 O O . GLY A 1 89 ? 2.158 2.339 -7.076 1.00 94.88 89 GLY A O 1
ATOM 719 N N . PHE A 1 90 ? 3.306 0.476 -6.606 1.00 96.00 90 PHE A N 1
ATOM 720 C CA . PHE A 1 90 ? 2.107 -0.350 -6.432 1.00 96.00 90 PHE A CA 1
ATOM 721 C 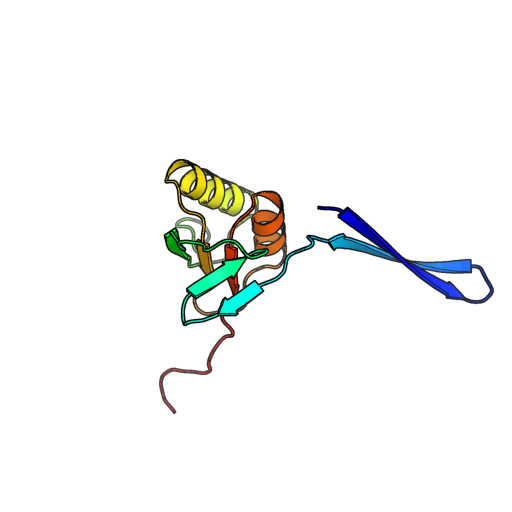C . PHE A 1 90 ? 1.421 -0.070 -5.086 1.00 96.00 90 PHE A C 1
ATOM 723 O O . PHE A 1 90 ? 0.191 -0.007 -5.015 1.00 96.00 90 PHE A O 1
ATOM 730 N N . ILE A 1 91 ? 2.201 0.148 -4.021 1.00 95.25 91 ILE A N 1
ATOM 731 C CA . ILE A 1 91 ? 1.679 0.525 -2.700 1.00 95.25 91 ILE A CA 1
ATOM 732 C C . ILE A 1 91 ? 1.014 1.901 -2.755 1.00 95.25 91 ILE A C 1
ATOM 734 O O . ILE A 1 91 ? -0.108 2.054 -2.274 1.00 95.25 91 ILE A O 1
ATOM 738 N N . GLU A 1 92 ? 1.633 2.871 -3.428 1.00 95.25 92 GLU A N 1
ATOM 739 C CA . GLU A 1 92 ? 1.038 4.197 -3.647 1.00 95.25 92 GLU A CA 1
ATOM 740 C C . GLU A 1 92 ? -0.309 4.114 -4.383 1.00 95.25 92 GLU A C 1
ATOM 742 O O . GLU A 1 92 ? -1.273 4.819 -4.057 1.00 95.25 92 GLU A O 1
ATOM 747 N N . LEU A 1 93 ? -0.403 3.222 -5.376 1.00 96.50 93 LEU A N 1
ATOM 748 C CA . LEU A 1 93 ? -1.657 2.949 -6.066 1.00 96.50 93 LEU A CA 1
ATOM 749 C C . LEU A 1 93 ? -2.701 2.351 -5.119 1.00 96.50 93 LEU A C 1
ATOM 751 O O . LEU A 1 93 ? -3.841 2.817 -5.124 1.00 96.50 93 LEU A O 1
ATOM 755 N N . CYS A 1 94 ? -2.328 1.384 -4.279 1.00 96.81 94 CYS A N 1
ATOM 756 C CA . CYS A 1 94 ? -3.221 0.799 -3.276 1.00 96.81 94 CYS A CA 1
ATOM 757 C C . CYS A 1 94 ? -3.755 1.850 -2.292 1.00 96.81 94 CYS A C 1
ATOM 759 O O . CYS A 1 94 ? -4.956 1.857 -2.008 1.00 96.81 94 CYS A O 1
ATOM 761 N N . ASP A 1 95 ? -2.902 2.773 -1.841 1.00 95.75 95 ASP A N 1
ATOM 762 C CA . ASP A 1 95 ? -3.297 3.908 -1.003 1.00 95.75 95 ASP A CA 1
ATOM 763 C C . ASP A 1 95 ? -4.310 4.809 -1.719 1.00 95.75 95 ASP A C 1
ATOM 765 O O . ASP A 1 95 ? -5.326 5.203 -1.141 1.00 95.75 95 ASP A O 1
ATOM 769 N N . SER A 1 96 ? -4.064 5.124 -2.996 1.00 94.88 96 SER A N 1
ATOM 770 C CA . SER A 1 96 ? -4.957 5.979 -3.788 1.00 94.88 96 SER A CA 1
ATOM 771 C C . SER A 1 96 ? -6.307 5.322 -4.098 1.00 94.88 96 SER A C 1
ATOM 773 O O . SER A 1 96 ? -7.337 5.994 -4.081 1.00 94.88 96 SER A O 1
ATOM 775 N N . MET A 1 97 ? -6.310 4.008 -4.330 1.00 96.12 97 MET A N 1
ATOM 776 C CA . MET A 1 97 ? -7.496 3.227 -4.680 1.00 96.12 97 MET A CA 1
ATOM 777 C C . MET A 1 97 ? -8.264 2.754 -3.438 1.00 96.12 97 MET A C 1
ATOM 779 O O . MET A 1 97 ? -9.405 2.309 -3.549 1.00 96.12 97 MET A O 1
ATOM 783 N N . GLY A 1 98 ? -7.677 2.840 -2.243 1.00 96.19 98 GLY A N 1
ATOM 784 C CA . GLY A 1 98 ? -8.289 2.383 -0.997 1.00 96.19 98 GLY A CA 1
ATOM 785 C C . GLY A 1 98 ? -8.354 0.859 -0.910 1.00 96.19 98 GLY A C 1
ATOM 786 O O . GLY A 1 98 ? -9.447 0.289 -0.838 1.00 96.19 98 GLY A O 1
ATOM 787 N N . MET A 1 99 ? -7.193 0.209 -0.958 1.00 97.69 99 MET A N 1
ATOM 788 C CA . MET A 1 99 ? -7.030 -1.231 -0.739 1.00 97.69 99 MET A CA 1
ATOM 789 C C . MET A 1 99 ? -6.345 -1.493 0.600 1.00 97.69 99 MET A C 1
ATOM 791 O O . MET A 1 99 ? -5.386 -0.815 0.959 1.00 97.69 99 MET A O 1
ATOM 795 N N . TYR A 1 100 ? -6.805 -2.504 1.334 1.00 97.19 100 TYR A N 1
ATOM 796 C CA . TYR A 1 100 ? -6.060 -3.024 2.475 1.00 97.19 100 TYR A CA 1
ATOM 797 C C . TYR A 1 100 ? -4.924 -3.911 1.972 1.00 97.19 100 TYR A C 1
ATOM 799 O O . TYR A 1 100 ? -5.140 -4.756 1.107 1.00 97.19 100 TYR A O 1
ATOM 807 N N . VAL A 1 101 ? -3.727 -3.746 2.527 1.00 96.31 101 VAL A N 1
ATOM 808 C CA . VAL A 1 101 ? -2.535 -4.456 2.059 1.00 96.31 101 VAL A CA 1
ATOM 809 C C . VAL A 1 101 ? -1.884 -5.208 3.213 1.00 96.31 101 VAL A C 1
ATOM 811 O O . VAL A 1 101 ? -1.571 -4.626 4.249 1.00 96.31 101 VAL A O 1
ATOM 814 N N . GLY A 1 102 ? -1.673 -6.508 3.022 1.00 94.69 102 GLY A N 1
ATOM 815 C CA . GLY A 1 102 ? -0.736 -7.315 3.793 1.00 94.69 102 GLY A CA 1
ATOM 816 C C . GLY A 1 102 ? 0.587 -7.374 3.048 1.00 94.69 102 GLY A C 1
ATOM 817 O O . GLY A 1 102 ? 0.697 -8.113 2.070 1.00 94.69 102 GLY A O 1
ATOM 818 N N . ASN A 1 103 ? 1.556 -6.573 3.491 1.00 91.06 103 ASN A N 1
ATOM 819 C CA . ASN A 1 103 ? 2.903 -6.589 2.936 1.00 91.06 103 ASN A CA 1
ATOM 820 C C . ASN A 1 103 ? 3.683 -7.749 3.560 1.00 91.06 103 ASN A C 1
ATOM 822 O O . ASN A 1 103 ? 3.903 -7.766 4.773 1.00 91.06 103 ASN A O 1
ATOM 826 N N . GLU A 1 104 ? 4.039 -8.731 2.742 1.00 87.25 104 GLU A N 1
ATOM 827 C CA . GLU A 1 104 ? 4.781 -9.904 3.177 1.00 87.25 104 GLU A CA 1
ATOM 828 C C . GLU A 1 104 ? 6.270 -9.670 2.944 1.00 87.25 104 GLU A C 1
ATOM 830 O O . GLU A 1 104 ? 6.699 -9.308 1.850 1.00 87.25 104 GLU A O 1
ATOM 835 N N . VAL A 1 105 ? 7.067 -9.875 3.989 1.00 81.25 105 VAL A N 1
ATOM 836 C CA . VAL A 1 105 ? 8.521 -9.879 3.846 1.00 81.25 105 VAL A CA 1
ATOM 837 C C . VAL A 1 105 ? 8.952 -11.167 3.158 1.00 81.25 105 VAL A C 1
ATOM 839 O O . VAL A 1 105 ? 8.389 -12.230 3.420 1.00 81.25 105 VAL A O 1
ATOM 842 N N . THR A 1 106 ? 9.973 -11.084 2.307 1.00 74.88 106 THR A N 1
ATOM 843 C CA . THR A 1 106 ? 10.602 -12.282 1.751 1.00 74.88 106 THR A CA 1
ATOM 844 C C . THR A 1 106 ? 11.160 -13.115 2.902 1.00 74.88 106 THR A C 1
ATOM 846 O O . THR A 1 106 ? 12.108 -12.703 3.572 1.00 74.88 106 THR A O 1
ATOM 849 N N . LEU A 1 107 ? 10.575 -14.283 3.146 1.00 66.69 107 LEU A N 1
ATOM 850 C CA . LEU A 1 107 ? 11.196 -15.298 3.986 1.00 66.69 107 LEU A CA 1
ATOM 851 C C . LEU A 1 107 ? 12.251 -16.000 3.122 1.00 66.69 107 LEU A C 1
ATOM 853 O O . LEU A 1 107 ? 11.980 -16.323 1.964 1.00 66.69 107 LEU A O 1
ATOM 857 N N . GLY A 1 108 ? 13.468 -16.156 3.650 1.00 61.94 108 GLY A N 1
ATOM 858 C CA . GLY A 1 108 ? 14.546 -16.902 2.990 1.00 61.94 108 GLY A CA 1
ATOM 859 C C . GLY A 1 108 ? 14.107 -18.313 2.576 1.00 61.94 108 GLY A C 1
ATOM 860 O O . GLY A 1 108 ? 13.068 -18.792 3.023 1.00 61.94 108 GLY A O 1
ATOM 861 N N . GLU A 1 109 ? 14.882 -18.932 1.682 1.00 55.81 109 GLU A N 1
ATOM 862 C CA . GLU A 1 109 ? 14.546 -20.146 0.919 1.00 55.81 109 GLU A CA 1
ATOM 863 C C . GLU A 1 109 ? 13.691 -21.197 1.660 1.00 55.81 109 GLU A C 1
ATOM 865 O O . GLU A 1 109 ? 13.978 -21.533 2.811 1.00 55.81 109 GLU A O 1
ATOM 870 N N . PRO A 1 110 ? 12.701 -21.816 0.985 1.00 52.56 110 PRO A N 1
ATOM 871 C CA . PRO A 1 110 ? 12.078 -23.030 1.491 1.00 52.56 110 PRO A CA 1
ATOM 872 C C . PRO A 1 110 ? 13.098 -24.178 1.401 1.00 52.56 110 PRO A C 1
ATOM 874 O O . PRO A 1 110 ? 13.154 -24.875 0.390 1.00 52.56 110 PRO A O 1
ATOM 877 N N . GLY A 1 111 ? 13.941 -24.349 2.427 1.00 55.50 111 GLY A N 1
ATOM 878 C CA . GLY A 1 111 ? 14.958 -25.406 2.404 1.00 55.50 111 GLY A CA 1
ATOM 879 C C . GLY A 1 111 ? 16.050 -25.440 3.479 1.00 55.50 111 GLY A C 1
ATOM 880 O O . GLY A 1 111 ? 16.946 -26.270 3.331 1.00 55.50 111 GLY A O 1
ATOM 881 N N . ILE A 1 112 ? 16.012 -24.621 4.540 1.00 39.97 112 ILE A N 1
ATOM 882 C CA . ILE A 1 112 ? 16.939 -24.744 5.688 1.00 39.97 112 ILE A 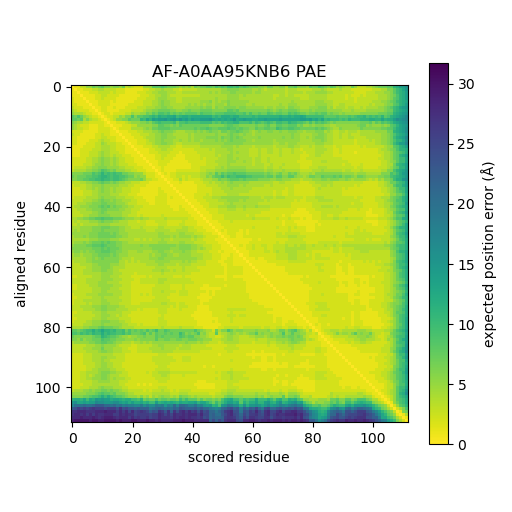CA 1
ATOM 883 C C . ILE A 1 112 ? 16.154 -24.794 6.996 1.00 39.97 112 ILE A C 1
ATOM 885 O O . ILE A 1 112 ? 15.261 -23.934 7.166 1.00 39.97 112 ILE A O 1
#

Organism: NCBI:txid357276

Sequence (112 aa):
MYSLKVELLEKEAVTHTRMERVGFRQISTDGGVFRINGQAVKLRGVNRHDEHPDVGRATTRKQWLEDLTLMKAANINYLRLSHYTPAEGFIELCDSMGMYVGNEVTLGEPGI

InterPro domains:
  IPR006101 Glycoside hydrolase, family 2 [PR00132] (36-50)
  IPR006101 Glycoside hydrolase, family 2 [PR00132] (67-85)
  IPR006103 Glycoside hydrolase family 2, catalytic domain [PF02836] (31-106)
  IPR017853 Glycoside hydrolase superfamily [SSF51445] (22-107)
  IPR050347 Bacterial Beta-galactosidase [PTHR46323] (2-111)

Foldseek 3Di:
DDKDWDFDDDPNDTPDIDIDDDDDWDWDADPNFTDIPNHGDDQQEDEDECQDPPQGNPDDPVVLLVVLVVCVVVVGAEYEDPADADDPSSVVVCVVSRHHYRGHHHDPDPPD

Nearest PDB structures (foldseek):
  6jz3-assembly1_A  TM=9.673E-01  e=1.468E-07  Mediterraneibacter gnavus
  6jz8-assembly1_B  TM=9.665E-01  e=1.567E-07  Mediterraneibacter gnavus
  6jz3-assembly1_B  TM=9.669E-01  e=1.906E-07  Mediterraneibacter gnavus
  6jz6-assembly1_B  TM=9.681E-01  e=2.476E-07  Mediterraneibacter gnavus
  6jz7-assembly1_B  TM=9.674E-01  e=2.822E-07  Mediterraneibacter gnavus

Secondary structure (DSSP, 8-state):
-EEEEEEEEETTEEEEEEEEEE----EEEETTEEEETTEE----EEE----BTTTBT---HHHHHHHHHHHHHTT--EEEETTSPPPHHHHHHHHHHT-EEEE------TT-

Mean predicted aligned error: 4.75 Å

Radius of gyration: 17.83 Å; Cα contacts (8 Å, |Δi|>4): 147; chains: 1; bounding box: 37×55×43 Å

Solvent-accessible surface area (backbone atoms only — not comparable to full-atom values): 7014 Å² total; per-residue (Å²): 122,45,80,46,78,48,73,45,67,56,96,90,40,79,77,45,79,49,77,45,80,45,71,96,77,48,80,49,72,58,97,88,42,51,23,51,72,86,41,80,60,84,78,42,64,47,77,45,68,72,65,40,96,91,51,42,67,70,67,50,76,66,58,54,50,51,54,54,50,51,37,48,76,70,66,42,44,27,36,34,36,54,68,35,78,72,62,66,72,57,54,55,47,32,63,74,73,66,47,46,74,46,83,33,71,60,72,75,73,100,82,125

pLDDT: mean 93.37, std 9.85, range [39.97, 98.56]